Protein AF-A0A7V2HHT4-F1 (afdb_monomer)

Structure (mmCIF, N/CA/C/O backbone):
data_AF-A0A7V2HHT4-F1
#
_entry.id   AF-A0A7V2HHT4-F1
#
loop_
_atom_site.group_PDB
_atom_site.id
_atom_site.type_symbol
_atom_site.label_atom_id
_atom_site.label_alt_id
_atom_site.label_comp_id
_atom_site.label_asym_id
_atom_site.label_entity_id
_atom_site.label_seq_id
_atom_site.pdbx_PDB_ins_code
_atom_site.Cartn_x
_atom_site.Cartn_y
_atom_site.Cartn_z
_atom_site.occupancy
_atom_site.B_iso_or_equiv
_atom_site.auth_seq_id
_atom_site.auth_comp_id
_atom_site.auth_asym_id
_atom_site.auth_atom_id
_atom_site.pdbx_PDB_model_num
ATOM 1 N N . MET A 1 1 ? -5.459 5.837 13.566 1.00 75.06 1 MET A N 1
ATOM 2 C CA . MET A 1 1 ? -4.034 5.867 13.162 1.00 75.06 1 MET A CA 1
ATOM 3 C C . MET A 1 1 ? -3.753 5.001 11.937 1.00 75.06 1 MET A C 1
ATOM 5 O O . MET A 1 1 ? -3.286 5.557 10.956 1.00 75.06 1 MET A O 1
ATOM 9 N N . GLY A 1 2 ? -4.110 3.707 11.918 1.00 79.62 2 GLY A N 1
ATOM 10 C CA . GLY A 1 2 ? -3.862 2.839 10.749 1.00 79.62 2 GLY A CA 1
ATOM 11 C C . GLY A 1 2 ? -4.468 3.346 9.433 1.00 79.62 2 GLY A C 1
ATOM 12 O O . GLY A 1 2 ? -3.773 3.418 8.428 1.00 79.62 2 GLY A O 1
ATOM 13 N N . ALA A 1 3 ? -5.720 3.817 9.455 1.00 86.31 3 ALA A N 1
ATOM 14 C CA . ALA A 1 3 ? -6.363 4.418 8.279 1.00 86.31 3 ALA A CA 1
ATOM 15 C C . ALA A 1 3 ? -5.601 5.642 7.728 1.00 86.31 3 ALA A C 1
ATOM 17 O O . ALA A 1 3 ? -5.448 5.782 6.519 1.00 86.31 3 ALA A O 1
ATOM 18 N N . TRP A 1 4 ? -5.059 6.498 8.602 1.00 89.25 4 TRP A N 1
ATOM 19 C CA . TRP A 1 4 ? -4.248 7.644 8.181 1.00 89.25 4 TRP A CA 1
ATOM 20 C C . TRP A 1 4 ? -2.926 7.215 7.542 1.00 89.25 4 TRP A C 1
ATOM 22 O O . TRP A 1 4 ? -2.555 7.772 6.513 1.00 89.25 4 TRP A O 1
ATOM 32 N N . ALA A 1 5 ? -2.252 6.201 8.095 1.00 87.94 5 ALA A N 1
ATOM 33 C CA . ALA A 1 5 ? -1.030 5.654 7.503 1.00 87.94 5 ALA A CA 1
ATOM 34 C C . ALA A 1 5 ? -1.278 5.128 6.078 1.00 87.94 5 ALA A C 1
ATOM 36 O O . ALA A 1 5 ? -0.490 5.398 5.173 1.00 87.94 5 ALA A O 1
ATOM 37 N N . LEU A 1 6 ? -2.409 4.449 5.863 1.00 89.44 6 LEU A N 1
ATOM 38 C CA . LEU A 1 6 ? -2.821 3.969 4.544 1.00 89.44 6 LEU A CA 1
ATOM 39 C C . LEU A 1 6 ? -3.169 5.103 3.574 1.00 89.44 6 LEU A C 1
ATOM 41 O O . LEU A 1 6 ? -2.775 5.028 2.412 1.00 89.44 6 LEU A O 1
ATOM 45 N N . ILE A 1 7 ? -3.848 6.166 4.032 1.00 91.25 7 ILE A N 1
ATOM 46 C CA . ILE A 1 7 ? -4.094 7.353 3.198 1.00 91.25 7 ILE A CA 1
ATOM 47 C C . ILE A 1 7 ? -2.770 7.969 2.763 1.00 91.25 7 ILE A C 1
ATOM 49 O O . ILE A 1 7 ? -2.556 8.130 1.565 1.00 91.25 7 ILE A O 1
ATOM 53 N N . VAL A 1 8 ? -1.870 8.263 3.705 1.00 89.94 8 VAL A N 1
ATOM 54 C CA . VAL A 1 8 ? -0.565 8.863 3.394 1.00 89.94 8 VAL A CA 1
ATOM 55 C C . VAL A 1 8 ? 0.203 7.981 2.412 1.00 89.94 8 VAL A C 1
ATOM 57 O O . VAL A 1 8 ? 0.686 8.480 1.399 1.00 89.94 8 VAL A O 1
ATOM 60 N N . CYS A 1 9 ? 0.243 6.668 2.652 1.00 89.38 9 CYS A N 1
ATOM 61 C CA . CYS A 1 9 ? 0.861 5.711 1.742 1.00 89.38 9 CYS A CA 1
ATOM 62 C C . CYS A 1 9 ? 0.247 5.789 0.337 1.00 89.38 9 CYS A C 1
ATOM 64 O O . CYS A 1 9 ? 0.977 5.963 -0.634 1.00 89.38 9 CYS A O 1
ATOM 66 N N . SER A 1 10 ? -1.084 5.733 0.226 1.00 90.31 10 SER A N 1
ATOM 67 C CA . SER A 1 10 ? -1.790 5.778 -1.060 1.00 90.31 10 SER A CA 1
ATOM 68 C C . SER A 1 10 ? -1.557 7.087 -1.818 1.00 90.31 10 SER A C 1
ATOM 70 O O . SER A 1 10 ? -1.318 7.054 -3.023 1.00 90.31 10 SER A O 1
ATOM 72 N N . VAL A 1 11 ? -1.548 8.228 -1.121 1.00 91.50 11 VAL A N 1
ATOM 73 C CA . VAL A 1 11 ? -1.309 9.550 -1.712 1.00 91.50 11 VAL A CA 1
ATOM 74 C C . VAL A 1 11 ? 0.124 9.659 -2.214 1.00 91.50 11 VAL A C 1
ATOM 76 O O . VAL A 1 11 ? 0.330 10.051 -3.358 1.00 91.50 11 VAL A O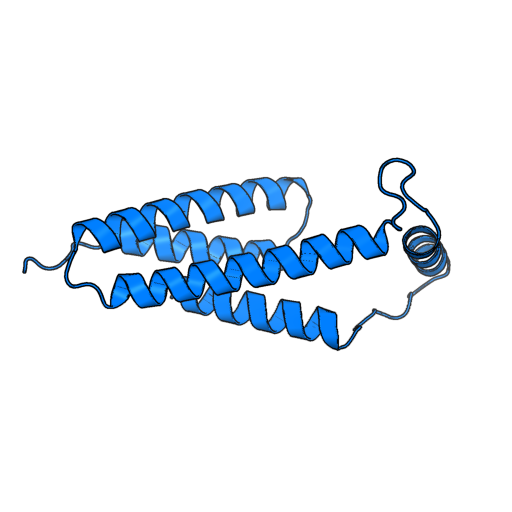 1
ATOM 79 N N . LEU A 1 12 ? 1.113 9.274 -1.402 1.00 89.69 12 LEU A N 1
ATOM 80 C CA . LEU A 1 12 ? 2.520 9.293 -1.812 1.00 89.69 12 LEU A CA 1
ATOM 81 C C . LEU A 1 12 ? 2.773 8.348 -2.990 1.00 89.69 12 LEU A C 1
ATOM 83 O O . LEU A 1 12 ? 3.489 8.704 -3.924 1.00 89.69 12 LEU A O 1
ATOM 87 N N . HIS A 1 13 ? 2.155 7.167 -2.975 1.00 88.56 13 HIS A N 1
ATOM 88 C CA . HIS A 1 13 ? 2.280 6.195 -4.054 1.00 88.56 13 HIS A CA 1
ATOM 89 C C . HIS A 1 13 ? 1.659 6.716 -5.357 1.00 88.56 13 HIS A C 1
ATOM 91 O O . HIS A 1 13 ? 2.287 6.644 -6.410 1.00 88.56 13 HIS A O 1
ATOM 97 N N . MET A 1 14 ? 0.464 7.313 -5.281 1.00 88.69 14 MET A N 1
ATOM 98 C CA . MET A 1 14 ? -0.204 7.929 -6.429 1.00 88.69 14 MET A CA 1
ATOM 99 C C . MET A 1 14 ? 0.577 9.134 -6.962 1.00 88.69 14 MET A C 1
ATOM 101 O O . MET A 1 14 ? 0.744 9.272 -8.170 1.00 88.69 14 MET A O 1
ATOM 105 N N . ALA A 1 15 ? 1.108 9.985 -6.081 1.00 88.31 15 ALA A N 1
ATOM 106 C CA . ALA A 1 15 ? 1.942 11.118 -6.471 1.00 88.31 15 ALA A CA 1
ATOM 107 C C . ALA A 1 15 ? 3.220 10.652 -7.184 1.00 88.31 15 ALA A C 1
ATOM 109 O O . ALA A 1 15 ? 3.572 11.194 -8.232 1.00 88.31 15 ALA A O 1
ATOM 110 N N . GLY A 1 16 ? 3.882 9.610 -6.670 1.00 84.94 16 GLY A N 1
ATOM 111 C CA . GLY A 1 16 ? 5.028 8.981 -7.331 1.00 84.94 16 GLY A CA 1
ATOM 112 C C . GLY A 1 16 ? 4.672 8.415 -8.708 1.00 84.94 16 GLY A C 1
ATOM 113 O O . GLY A 1 16 ? 5.424 8.600 -9.662 1.00 84.94 16 GLY A O 1
ATOM 114 N N . HIS A 1 17 ? 3.494 7.804 -8.834 1.00 85.62 17 HIS A N 1
ATOM 115 C CA . HIS A 1 17 ? 2.994 7.271 -10.098 1.00 85.62 17 HIS A CA 1
ATOM 116 C C . HIS A 1 17 ? 2.718 8.376 -11.134 1.00 85.62 17 HIS A C 1
ATOM 118 O O . HIS A 1 17 ? 3.221 8.312 -12.253 1.00 85.62 17 HIS A O 1
ATOM 124 N N . VAL A 1 18 ? 1.959 9.414 -10.758 1.00 85.31 18 VAL A N 1
ATOM 125 C CA . VAL A 1 18 ? 1.536 10.506 -11.660 1.00 85.31 18 VAL A CA 1
ATOM 126 C C . VAL A 1 18 ? 2.697 11.411 -12.055 1.00 85.31 18 VAL A C 1
ATOM 128 O O . VAL A 1 18 ? 2.790 11.828 -13.206 1.00 85.31 18 VAL A O 1
ATOM 131 N N . SER A 1 19 ? 3.599 11.712 -11.121 1.00 82.88 19 SER A N 1
ATOM 132 C CA . SER A 1 19 ? 4.771 12.550 -11.406 1.00 82.88 19 SER A CA 1
ATOM 133 C C . SER A 1 19 ? 5.751 11.890 -12.375 1.00 82.88 19 SER A C 1
ATOM 135 O O . SER A 1 19 ? 6.623 12.571 -12.912 1.00 82.88 19 SER A O 1
ATOM 137 N N . GLY A 1 20 ? 5.647 10.570 -12.572 1.00 70.31 20 GLY A N 1
ATOM 138 C CA . GLY A 1 20 ? 6.618 9.816 -13.348 1.00 70.31 20 GLY A CA 1
ATOM 139 C C . GLY A 1 20 ? 8.036 10.000 -12.812 1.00 70.31 20 GLY A C 1
ATOM 140 O O . GLY A 1 20 ? 8.972 9.944 -13.608 1.00 70.31 20 GLY A O 1
ATOM 141 N N . LEU A 1 21 ? 8.186 10.258 -11.499 1.00 65.12 21 LEU A N 1
ATOM 142 C CA . LEU A 1 21 ? 9.463 10.442 -10.810 1.00 65.12 21 LEU A CA 1
ATOM 143 C C . LEU A 1 21 ? 10.320 9.191 -11.007 1.00 65.12 21 LEU A C 1
ATOM 145 O O . LEU A 1 21 ? 10.302 8.243 -10.225 1.00 65.12 21 LEU A O 1
ATOM 149 N N . ARG A 1 22 ? 11.073 9.188 -12.100 1.00 68.50 22 ARG A N 1
ATOM 150 C CA . ARG A 1 22 ? 12.115 8.218 -12.381 1.00 68.50 22 ARG A CA 1
ATOM 151 C C . ARG A 1 22 ? 13.399 8.839 -11.878 1.00 68.50 22 ARG A C 1
ATOM 153 O O . ARG A 1 22 ? 13.785 9.918 -12.328 1.00 68.50 22 ARG A O 1
ATOM 160 N N . SER A 1 23 ? 14.071 8.161 -10.957 1.00 70.5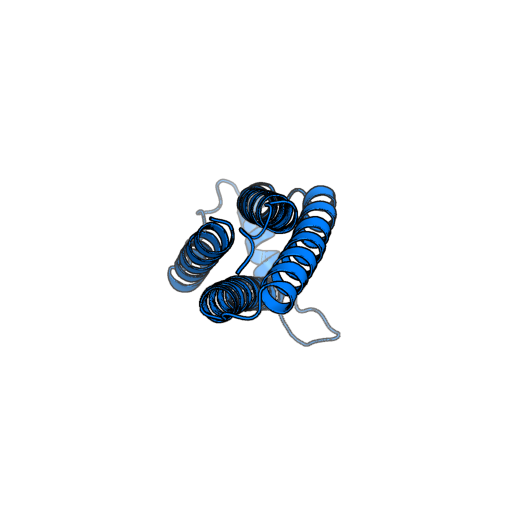0 23 SER A N 1
ATOM 161 C CA . SER A 1 23 ? 15.478 8.454 -10.717 1.00 70.50 23 SER A CA 1
ATOM 162 C C . SER A 1 23 ? 16.202 8.359 -12.056 1.00 70.50 23 SER A C 1
ATOM 164 O O . SER A 1 23 ? 16.067 7.354 -12.755 1.00 70.50 23 SER A O 1
ATOM 166 N N . GLN A 1 24 ? 16.920 9.411 -12.450 1.00 82.56 24 GLN A N 1
ATOM 167 C CA . GLN A 1 24 ? 17.783 9.305 -13.620 1.00 82.56 24 GLN A CA 1
ATOM 168 C C . GLN A 1 24 ? 18.775 8.160 -13.369 1.00 82.56 24 GLN A C 1
ATOM 170 O O . GLN A 1 24 ? 19.298 8.063 -12.253 1.00 82.56 24 GLN A O 1
ATOM 175 N N . PRO A 1 25 ? 18.999 7.268 -14.352 1.00 86.81 25 PRO A N 1
ATOM 176 C CA . PRO A 1 25 ? 19.920 6.159 -14.170 1.00 86.81 25 PRO A CA 1
ATOM 177 C C . PRO A 1 25 ? 21.307 6.711 -13.838 1.00 86.81 25 PRO A C 1
ATOM 179 O O . PRO A 1 25 ? 21.834 7.572 -14.541 1.00 86.81 25 PRO A O 1
ATOM 182 N N . ARG A 1 26 ? 21.887 6.223 -12.745 1.00 91.81 26 ARG A N 1
ATOM 183 C CA . ARG A 1 26 ? 23.162 6.699 -12.192 1.00 91.81 26 ARG A CA 1
ATOM 184 C C . ARG A 1 26 ? 24.366 6.179 -12.972 1.00 91.81 26 ARG A C 1
ATOM 186 O O . ARG A 1 26 ? 25.460 6.718 -12.848 1.00 91.81 26 ARG A O 1
ATOM 193 N N . ASN A 1 27 ? 24.182 5.100 -13.731 1.00 93.88 27 ASN A N 1
ATOM 194 C CA . ASN A 1 27 ? 25.215 4.445 -14.525 1.00 93.88 27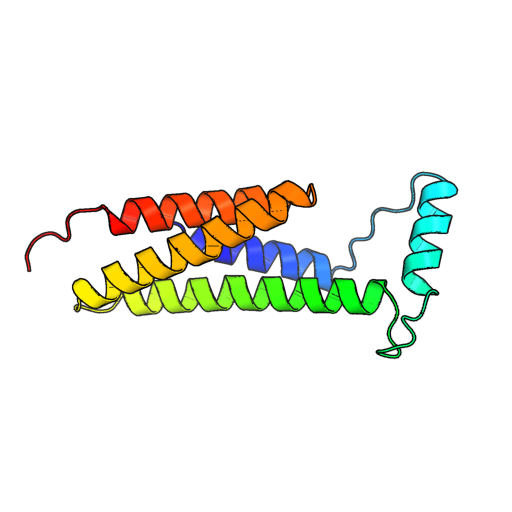 ASN A CA 1
ATOM 195 C C . ASN A 1 27 ? 24.597 3.661 -15.701 1.00 93.88 27 ASN A C 1
ATOM 197 O O . ASN A 1 27 ? 23.376 3.513 -15.809 1.00 93.88 27 ASN A O 1
ATOM 201 N N . GLU A 1 28 ? 25.448 3.140 -16.586 1.00 95.50 28 GLU A N 1
ATOM 202 C CA . GLU A 1 28 ? 25.014 2.382 -17.769 1.00 95.50 28 GLU A CA 1
ATOM 203 C C . GLU A 1 28 ? 24.304 1.065 -17.419 1.00 95.50 28 GLU A C 1
ATOM 205 O O . GLU A 1 28 ? 23.392 0.659 -18.138 1.00 95.50 28 GLU A O 1
ATOM 210 N N . ALA A 1 29 ? 24.641 0.429 -16.293 1.00 94.00 29 ALA A N 1
ATOM 211 C CA . ALA A 1 29 ? 23.944 -0.777 -15.845 1.00 94.00 29 ALA A CA 1
ATOM 212 C C . ALA A 1 29 ? 22.477 -0.479 -15.478 1.00 94.00 29 ALA A C 1
ATOM 214 O O . ALA A 1 29 ? 21.571 -1.181 -15.923 1.00 94.00 29 ALA A O 1
ATOM 215 N N . GLU A 1 30 ? 22.212 0.605 -14.741 1.00 90.50 30 GLU A N 1
ATOM 216 C CA . GLU A 1 30 ? 20.845 1.051 -14.437 1.00 90.50 30 GLU A CA 1
ATOM 217 C C . GLU A 1 30 ? 20.081 1.461 -15.696 1.00 90.50 30 GLU A C 1
ATOM 219 O O . GLU A 1 30 ? 18.892 1.173 -15.826 1.00 90.50 30 GLU A O 1
ATOM 224 N N . LYS A 1 31 ? 20.759 2.088 -16.659 1.00 92.81 31 LYS A N 1
ATOM 225 C CA . LYS A 1 31 ? 20.158 2.453 -17.945 1.00 92.81 31 LYS A CA 1
ATOM 226 C C . LYS A 1 31 ? 19.747 1.219 -18.750 1.00 9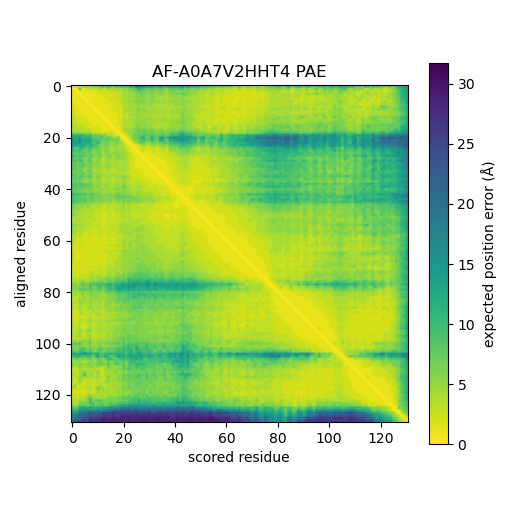2.81 31 LYS A C 1
ATOM 228 O O . LYS A 1 31 ? 18.651 1.198 -19.309 1.00 92.81 31 LYS A O 1
ATOM 233 N N . GLN A 1 32 ? 20.588 0.183 -18.781 1.00 93.31 32 GLN A N 1
ATOM 234 C CA . GLN A 1 32 ? 20.254 -1.101 -19.401 1.00 93.31 32 GLN A CA 1
ATOM 235 C C . GLN A 1 32 ? 19.088 -1.788 -18.686 1.00 93.31 32 GLN A C 1
ATOM 237 O O . GLN A 1 32 ? 18.174 -2.267 -19.354 1.00 93.31 32 GLN A O 1
ATOM 242 N N . LEU A 1 33 ? 19.069 -1.767 -17.350 1.00 90.00 33 LEU A N 1
ATOM 243 C CA . LEU A 1 33 ? 17.954 -2.288 -16.558 1.00 90.00 33 LEU A CA 1
ATOM 244 C C . LEU A 1 33 ? 16.647 -1.541 -16.857 1.00 90.00 33 LEU A C 1
ATOM 246 O O . LEU A 1 33 ? 15.597 -2.146 -17.032 1.00 90.00 33 LEU A O 1
ATOM 250 N N . TYR A 1 34 ? 16.680 -0.213 -16.945 1.00 90.56 34 TYR A N 1
ATOM 251 C CA . TYR A 1 34 ? 15.476 0.565 -17.235 1.00 90.56 34 TYR A CA 1
ATOM 252 C C . TYR A 1 34 ? 14.959 0.275 -18.634 1.00 90.56 34 TYR A C 1
ATOM 254 O O . TYR A 1 34 ? 13.753 0.126 -18.816 1.00 90.56 34 TYR A O 1
ATOM 262 N N . ARG A 1 35 ? 15.876 0.140 -19.596 1.00 92.88 35 ARG A N 1
ATOM 263 C CA . ARG A 1 35 ? 15.539 -0.250 -20.958 1.00 92.88 35 ARG A CA 1
ATOM 264 C C . ARG A 1 35 ? 14.902 -1.633 -20.994 1.00 92.88 35 ARG A C 1
ATOM 266 O O . ARG A 1 35 ? 13.872 -1.775 -21.635 1.00 92.88 35 ARG A O 1
ATOM 273 N N . SER A 1 36 ? 15.453 -2.622 -20.288 1.00 92.50 36 SER A N 1
ATOM 274 C CA . SER A 1 36 ? 14.877 -3.970 -20.277 1.00 92.50 36 SER A CA 1
ATOM 275 C C . SER A 1 36 ? 13.469 -3.987 -19.679 1.00 92.50 36 SER A C 1
ATOM 277 O O . SER A 1 36 ? 12.599 -4.653 -20.231 1.00 92.50 36 SER A O 1
ATOM 279 N N . LEU A 1 37 ? 13.201 -3.191 -18.637 1.00 91.75 37 LEU A N 1
ATOM 280 C CA . LEU A 1 37 ? 11.850 -3.028 -18.082 1.00 91.75 37 LEU A CA 1
ATOM 281 C C . LEU A 1 37 ? 10.857 -2.407 -19.079 1.00 91.75 37 LEU A C 1
ATOM 283 O O . LEU A 1 37 ? 9.673 -2.739 -19.031 1.00 91.75 37 LEU A O 1
ATOM 287 N N . ASP A 1 38 ? 11.329 -1.504 -19.942 1.00 91.44 38 ASP A N 1
ATOM 288 C CA . ASP A 1 38 ? 10.523 -0.822 -20.962 1.00 91.44 38 ASP A CA 1
ATOM 289 C C . ASP A 1 38 ? 10.319 -1.653 -22.237 1.00 91.44 38 ASP A C 1
ATOM 291 O O . ASP A 1 38 ? 9.331 -1.456 -22.936 1.00 91.44 38 ASP A O 1
ATOM 295 N N . THR A 1 39 ? 11.250 -2.549 -22.578 1.00 94.00 39 THR A N 1
ATOM 296 C CA . THR A 1 39 ? 11.236 -3.249 -23.875 1.00 94.00 39 THR A CA 1
ATOM 297 C C . THR A 1 39 ? 10.898 -4.729 -23.783 1.00 94.00 39 THR A C 1
ATOM 299 O O . THR A 1 39 ? 10.471 -5.308 -24.778 1.00 94.00 39 THR A O 1
ATOM 302 N N . TYR A 1 40 ? 11.111 -5.372 -22.634 1.00 93.31 40 TYR A N 1
ATOM 303 C CA . TYR A 1 40 ? 10.763 -6.780 -22.469 1.00 93.31 40 TYR A CA 1
ATOM 304 C C . TYR A 1 40 ? 9.250 -6.928 -22.307 1.00 93.31 40 TYR A C 1
ATOM 306 O O . TYR A 1 40 ? 8.689 -6.505 -21.295 1.00 93.31 40 TYR A O 1
ATOM 314 N N . VAL A 1 41 ? 8.605 -7.530 -23.306 1.00 94.25 41 VAL A N 1
ATOM 315 C CA . VAL A 1 41 ? 7.176 -7.857 -23.299 1.00 94.25 41 VAL A CA 1
ATOM 316 C C . VAL A 1 41 ? 6.998 -9.272 -22.761 1.00 94.25 41 VAL A C 1
ATOM 318 O O . VAL A 1 41 ? 7.586 -10.213 -23.286 1.00 94.25 41 VAL A O 1
ATOM 321 N N . ILE A 1 42 ? 6.169 -9.413 -21.730 1.00 91.88 42 ILE A N 1
ATOM 322 C CA . ILE A 1 42 ? 5.804 -10.699 -21.138 1.00 91.88 42 ILE A CA 1
ATOM 323 C C . ILE A 1 42 ? 4.838 -11.408 -22.104 1.00 91.88 42 ILE A C 1
ATOM 325 O O . ILE A 1 42 ? 3.729 -10.894 -22.313 1.00 91.88 42 ILE A O 1
ATOM 329 N N . PRO A 1 43 ? 5.233 -12.542 -22.717 1.00 94.12 43 PRO A N 1
ATOM 330 C CA . PRO A 1 43 ? 4.481 -13.163 -23.810 1.00 94.12 43 PRO A CA 1
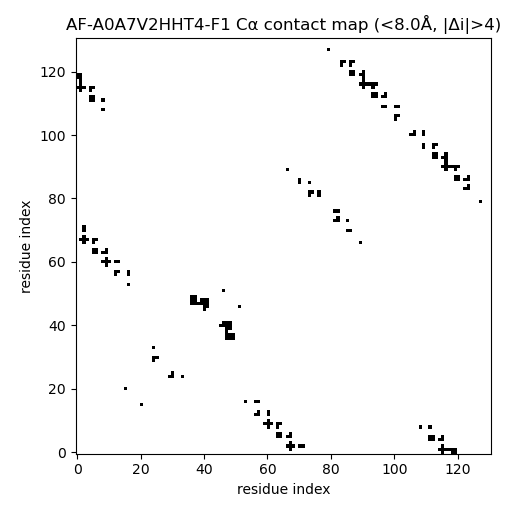ATOM 331 C C . PRO A 1 43 ? 3.032 -13.512 -23.460 1.00 94.12 43 PRO A C 1
ATOM 333 O O . PRO A 1 43 ? 2.143 -13.364 -24.292 1.00 94.12 43 PRO A O 1
ATOM 336 N N . GLU A 1 44 ? 2.781 -13.930 -22.222 1.00 95.50 44 GLU A N 1
ATOM 337 C CA . GLU A 1 44 ? 1.485 -14.431 -21.759 1.00 95.50 44 GLU A CA 1
ATOM 338 C C . GLU A 1 44 ? 0.415 -13.337 -21.665 1.00 95.50 44 GLU A C 1
ATOM 340 O O . GLU A 1 44 ? -0.777 -13.624 -21.743 1.00 95.50 44 GLU A O 1
ATOM 345 N N . ILE A 1 45 ? 0.830 -12.082 -21.478 1.00 92.75 45 IL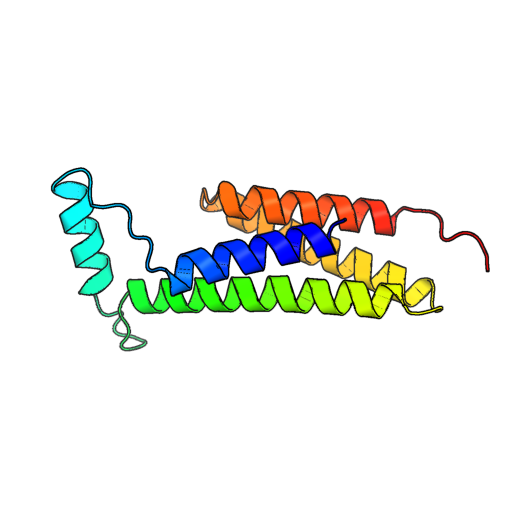E A N 1
ATOM 346 C CA . ILE A 1 45 ? -0.075 -10.953 -21.210 1.00 92.75 45 ILE A CA 1
ATOM 347 C C . ILE A 1 45 ? 0.099 -9.789 -22.193 1.00 92.75 45 ILE A C 1
ATOM 349 O O . ILE A 1 45 ? -0.669 -8.830 -22.138 1.00 92.75 45 ILE A O 1
ATOM 353 N N . GLY A 1 46 ? 1.106 -9.840 -23.073 1.00 94.75 46 GLY A N 1
ATOM 354 C CA . GLY A 1 46 ? 1.357 -8.814 -24.090 1.00 94.75 46 GLY A CA 1
ATOM 355 C C . GLY A 1 46 ? 1.693 -7.432 -23.519 1.00 94.75 46 GLY A C 1
ATOM 356 O O . GLY A 1 46 ? 1.440 -6.420 -24.169 1.00 94.75 46 GLY A O 1
ATOM 357 N N . ARG A 1 47 ? 2.228 -7.374 -22.294 1.00 92.62 47 ARG A N 1
ATOM 358 C CA . ARG A 1 47 ? 2.586 -6.137 -21.585 1.00 92.62 47 ARG A CA 1
ATOM 359 C C . ARG A 1 47 ? 4.047 -6.148 -21.185 1.00 92.62 47 ARG A C 1
ATOM 361 O O . ARG A 1 47 ? 4.615 -7.199 -20.898 1.00 92.62 47 ARG A O 1
ATOM 368 N N . THR A 1 48 ? 4.646 -4.970 -21.141 1.00 93.69 48 THR A N 1
ATOM 369 C CA . THR A 1 48 ? 6.009 -4.790 -20.647 1.00 93.69 48 THR A CA 1
ATOM 370 C C . THR A 1 48 ? 6.079 -5.012 -19.140 1.00 93.69 48 THR A C 1
ATOM 372 O O . THR A 1 48 ? 5.107 -4.771 -18.416 1.00 93.69 48 THR A O 1
ATOM 375 N N . THR A 1 49 ? 7.246 -5.414 -18.634 1.00 89.75 49 THR A N 1
ATOM 376 C CA . THR A 1 49 ? 7.463 -5.537 -17.182 1.00 89.75 49 THR A CA 1
ATOM 377 C C . THR A 1 49 ? 7.121 -4.235 -16.457 1.00 89.75 49 THR A C 1
ATOM 379 O O . THR A 1 49 ? 6.500 -4.261 -15.393 1.00 89.75 49 THR A O 1
ATOM 382 N N . ARG A 1 50 ? 7.450 -3.076 -17.044 1.00 89.75 50 ARG A N 1
ATOM 383 C CA . ARG A 1 50 ? 7.093 -1.776 -16.467 1.00 89.75 50 ARG A CA 1
ATOM 384 C C . ARG A 1 50 ? 5.588 -1.547 -16.394 1.00 89.75 50 ARG A C 1
ATOM 386 O O . ARG A 1 50 ? 5.114 -1.072 -15.365 1.00 89.75 50 ARG A O 1
ATOM 393 N N . GLU A 1 51 ? 4.836 -1.855 -17.446 1.00 88.75 51 GLU A N 1
ATOM 394 C CA . GLU A 1 51 ? 3.375 -1.712 -17.421 1.00 88.75 51 GLU A CA 1
ATOM 395 C C . GLU A 1 51 ? 2.747 -2.574 -16.321 1.00 88.75 51 GLU A C 1
ATOM 397 O O . GLU A 1 51 ? 1.873 -2.099 -15.596 1.00 88.75 51 GLU A O 1
ATOM 402 N N . VAL A 1 52 ? 3.237 -3.802 -16.137 1.00 87.25 52 VAL A N 1
ATOM 403 C CA . VAL A 1 52 ? 2.775 -4.691 -15.060 1.00 87.25 52 VAL A CA 1
ATOM 404 C C . VAL A 1 52 ? 3.088 -4.109 -13.687 1.00 87.25 52 VAL A C 1
ATOM 406 O O . VAL A 1 52 ? 2.204 -4.036 -12.833 1.00 87.25 52 VAL A O 1
ATOM 409 N N . MET A 1 53 ? 4.322 -3.647 -13.473 1.00 86.94 53 MET A N 1
ATOM 410 C CA . MET A 1 53 ? 4.723 -3.027 -12.207 1.00 86.94 53 MET A CA 1
ATOM 411 C C . MET A 1 53 ? 3.904 -1.768 -11.903 1.00 86.94 53 MET A C 1
ATOM 413 O O . MET A 1 53 ? 3.485 -1.567 -10.764 1.00 86.94 53 MET A O 1
ATOM 417 N N . ASN A 1 54 ? 3.622 -0.951 -12.918 1.00 87.06 54 ASN A N 1
ATOM 418 C CA . ASN A 1 54 ? 2.771 0.229 -12.799 1.00 87.06 54 ASN A CA 1
ATOM 419 C C . ASN A 1 54 ? 1.327 -0.143 -12.435 1.00 87.06 54 ASN A C 1
ATOM 421 O O . ASN A 1 54 ? 0.736 0.491 -11.562 1.00 87.06 54 ASN A O 1
ATOM 425 N N . GLY A 1 55 ? 0.765 -1.183 -13.059 1.00 85.56 55 GLY A N 1
ATOM 426 C CA . GLY A 1 55 ? -0.570 -1.687 -12.732 1.00 85.56 55 GLY A CA 1
ATOM 427 C C . GLY A 1 55 ? -0.658 -2.229 -11.303 1.00 85.56 55 GLY A C 1
ATOM 428 O O . GLY A 1 55 ? -1.601 -1.913 -10.573 1.00 85.56 55 GLY A O 1
ATOM 429 N N . PHE A 1 56 ? 0.355 -2.981 -10.868 1.00 85.00 56 PHE A N 1
ATOM 430 C CA . PHE A 1 56 ? 0.457 -3.469 -9.492 1.00 85.00 56 PHE A CA 1
ATOM 431 C C . PHE A 1 56 ? 0.560 -2.313 -8.488 1.00 85.00 56 PHE A C 1
ATOM 433 O O . PHE A 1 56 ? -0.172 -2.281 -7.502 1.00 85.00 56 PHE A O 1
ATOM 440 N N . SER A 1 57 ? 1.409 -1.326 -8.782 1.00 86.12 57 SER A N 1
ATOM 441 C CA . SER A 1 57 ? 1.571 -0.092 -8.007 1.00 86.12 57 SER A CA 1
ATOM 442 C C . SER A 1 57 ? 0.244 0.665 -7.840 1.00 86.12 57 SER A C 1
ATOM 444 O O . SER A 1 57 ? -0.144 1.025 -6.726 1.00 86.12 57 SER A O 1
ATOM 446 N N . LEU A 1 58 ? -0.515 0.845 -8.922 1.00 86.56 58 LEU A N 1
ATOM 447 C CA . LEU A 1 58 ? -1.807 1.527 -8.864 1.00 86.56 58 LEU A CA 1
ATOM 448 C C . LEU A 1 58 ? -2.843 0.727 -8.062 1.00 86.56 58 LEU A C 1
ATOM 450 O O . LEU A 1 58 ? -3.547 1.285 -7.219 1.00 86.56 58 LEU A O 1
ATOM 454 N N . THR A 1 59 ? -2.895 -0.589 -8.278 1.00 86.38 59 THR A N 1
ATOM 455 C CA . THR A 1 59 ? -3.781 -1.500 -7.537 1.00 86.38 59 THR A CA 1
ATOM 456 C C . THR A 1 59 ? -3.488 -1.448 -6.041 1.00 86.38 59 THR A C 1
ATOM 458 O O . THR A 1 59 ? -4.409 -1.362 -5.230 1.00 86.38 59 THR A O 1
ATOM 461 N N . PHE A 1 60 ? -2.209 -1.421 -5.668 1.00 86.94 60 PHE A N 1
ATOM 462 C CA . PHE A 1 60 ? -1.774 -1.258 -4.287 1.00 86.94 60 PHE A CA 1
ATOM 463 C C . PHE A 1 60 ? -2.276 0.059 -3.675 1.00 86.94 60 PHE A C 1
ATOM 465 O O . PHE A 1 60 ? -2.834 0.056 -2.577 1.00 86.94 60 PHE A O 1
ATOM 472 N N . ALA A 1 61 ? -2.138 1.182 -4.387 1.00 89.00 61 ALA A N 1
ATOM 473 C CA . ALA A 1 61 ? -2.621 2.476 -3.906 1.00 89.00 61 ALA A CA 1
ATOM 474 C C . ALA A 1 61 ? -4.147 2.488 -3.704 1.00 89.00 61 ALA A C 1
ATOM 476 O O . ALA A 1 61 ? -4.628 2.966 -2.672 1.00 89.00 61 ALA A O 1
ATOM 477 N N . VAL A 1 62 ? -4.901 1.922 -4.654 1.00 88.00 62 VAL A N 1
ATOM 478 C CA . VAL A 1 62 ? -6.364 1.785 -4.564 1.00 88.00 62 VAL A CA 1
ATOM 479 C C . VAL A 1 62 ? -6.758 0.907 -3.381 1.00 88.00 62 VAL A C 1
ATOM 481 O O . VAL A 1 62 ? -7.643 1.286 -2.617 1.00 88.00 62 VAL A O 1
ATOM 484 N N . PHE A 1 63 ? -6.078 -0.222 -3.183 1.00 88.50 63 PHE A N 1
ATOM 485 C CA . PHE A 1 63 ? -6.332 -1.123 -2.063 1.00 88.50 63 PHE A CA 1
ATOM 486 C C . PHE A 1 63 ? -6.111 -0.431 -0.7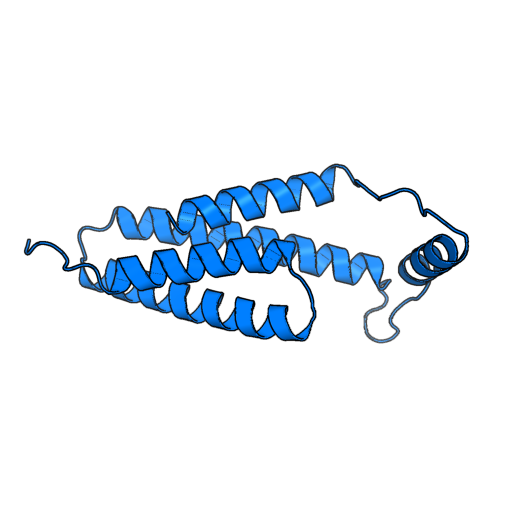13 1.00 88.50 63 PHE A C 1
ATOM 488 O O . PHE A 1 63 ? -7.008 -0.423 0.130 1.00 88.50 63 PHE A O 1
ATOM 495 N N . CYS A 1 64 ? -4.964 0.232 -0.532 1.00 90.12 64 CYS A N 1
ATOM 496 C CA . CYS A 1 64 ? -4.662 0.992 0.681 1.00 90.12 64 CYS A CA 1
ATOM 497 C C . CYS A 1 64 ? -5.707 2.084 0.949 1.00 90.12 64 CYS A C 1
ATOM 499 O O . CYS A 1 64 ? -6.213 2.193 2.068 1.00 90.12 64 CYS A O 1
ATOM 501 N N . SER A 1 65 ? -6.070 2.863 -0.074 1.00 91.56 65 SER A N 1
ATOM 502 C CA . SER A 1 65 ? -7.076 3.923 0.051 1.00 91.56 65 SER A CA 1
ATOM 503 C C . SER A 1 65 ? -8.459 3.358 0.393 1.00 91.56 65 SER A C 1
ATOM 505 O O . SER A 1 65 ? -9.100 3.814 1.339 1.00 91.56 65 SER A O 1
ATOM 507 N N . GLY A 1 66 ? -8.896 2.307 -0.306 1.00 89.31 66 GLY A N 1
ATOM 508 C CA . GLY A 1 66 ? -10.171 1.635 -0.058 1.00 89.31 66 GLY A CA 1
ATOM 509 C C . GLY A 1 66 ? -10.269 1.076 1.361 1.00 89.31 66 GLY A C 1
ATOM 510 O O . GLY A 1 66 ? -11.246 1.337 2.061 1.00 89.31 66 GLY A O 1
ATOM 511 N N . SER A 1 67 ? -9.230 0.387 1.841 1.00 91.44 67 SER A N 1
ATOM 512 C CA . SER A 1 67 ? -9.168 -0.096 3.225 1.00 91.44 67 SER A CA 1
ATOM 513 C C . SER A 1 67 ? -9.204 1.039 4.251 1.00 91.44 67 SER A C 1
ATOM 515 O O . SER A 1 67 ? -9.845 0.896 5.294 1.00 91.44 67 SER A O 1
ATOM 517 N N . ALA A 1 68 ? -8.559 2.175 3.970 1.00 91.31 68 ALA A N 1
ATOM 518 C CA . ALA A 1 68 ? -8.617 3.344 4.842 1.00 91.31 68 ALA A CA 1
ATOM 519 C C . ALA A 1 68 ? -10.036 3.922 4.933 1.00 91.31 68 ALA A C 1
ATOM 521 O O . ALA A 1 68 ? -10.522 4.184 6.034 1.00 91.31 68 ALA A O 1
ATOM 522 N N . TRP A 1 69 ? -10.720 4.073 3.796 1.00 89.81 69 TRP A N 1
ATOM 523 C CA . TRP A 1 69 ? -12.105 4.542 3.749 1.00 89.81 69 TRP A CA 1
ATOM 524 C C . TRP A 1 69 ? -13.056 3.597 4.476 1.00 89.81 69 TRP A C 1
ATOM 526 O O . TRP A 1 69 ? -13.858 4.052 5.290 1.00 89.81 69 TRP A O 1
ATOM 536 N N . LEU A 1 70 ? -12.921 2.287 4.263 1.00 88.81 70 LEU A N 1
ATOM 537 C CA . LEU A 1 70 ? -13.697 1.286 4.993 1.00 88.81 70 LEU A CA 1
ATOM 538 C C . LEU A 1 70 ? -13.449 1.367 6.503 1.00 88.81 70 LEU A C 1
ATOM 540 O O . LEU A 1 70 ? -14.400 1.296 7.277 1.00 88.81 70 LEU A O 1
ATOM 544 N N . ALA A 1 71 ? -12.205 1.588 6.936 1.00 88.81 71 ALA A N 1
ATOM 545 C CA . ALA A 1 71 ? -11.891 1.786 8.347 1.00 88.81 71 ALA A CA 1
ATOM 546 C C . ALA A 1 71 ? -12.537 3.061 8.923 1.00 88.81 71 ALA A C 1
ATOM 548 O O . ALA A 1 71 ? -13.031 3.030 10.050 1.00 88.81 71 ALA A O 1
ATOM 549 N N . PHE A 1 72 ? -12.580 4.165 8.168 1.00 89.31 72 PHE A N 1
ATOM 550 C CA . PHE A 1 72 ? -13.277 5.386 8.593 1.00 89.31 72 PHE A CA 1
ATOM 551 C C . PHE A 1 72 ? -14.790 5.202 8.676 1.00 89.31 72 PHE A C 1
ATOM 553 O O . PHE A 1 72 ? -15.408 5.690 9.620 1.00 89.31 72 PHE A O 1
ATOM 560 N N . LEU A 1 73 ? -15.387 4.502 7.710 1.00 86.81 73 LEU A N 1
ATOM 561 C CA . LEU A 1 73 ? -16.815 4.195 7.724 1.00 86.81 73 LEU A CA 1
ATOM 562 C C . LEU A 1 73 ? -17.166 3.273 8.893 1.00 86.81 73 LEU A C 1
ATOM 564 O O . LEU A 1 73 ? -18.104 3.564 9.631 1.00 86.81 73 LEU A O 1
ATOM 568 N N . ALA A 1 74 ? -16.372 2.224 9.122 1.00 86.88 74 ALA A N 1
ATOM 569 C CA . ALA A 1 74 ? -16.542 1.338 10.267 1.00 86.88 74 ALA A CA 1
ATOM 570 C C . ALA A 1 74 ? -16.439 2.112 11.588 1.00 86.88 74 ALA A C 1
ATOM 572 O O . ALA A 1 74 ? -17.281 1.933 12.456 1.00 86.88 74 ALA A O 1
ATOM 573 N N . ALA A 1 75 ? -15.484 3.038 11.721 1.00 85.81 75 ALA A N 1
ATOM 574 C CA . ALA A 1 75 ? -15.324 3.853 12.928 1.00 85.81 75 ALA A CA 1
ATOM 575 C C . ALA A 1 75 ? -16.519 4.780 13.235 1.00 85.81 75 ALA A C 1
ATOM 577 O O . ALA A 1 75 ? -16.615 5.282 14.352 1.00 85.81 75 ALA A O 1
ATOM 578 N N . ARG A 1 76 ? -17.418 5.021 12.271 1.00 86.81 76 ARG A N 1
ATOM 579 C CA . ARG A 1 76 ? -18.675 5.762 12.482 1.00 86.81 76 ARG A CA 1
ATOM 580 C C . ARG A 1 76 ? -19.835 4.868 12.920 1.00 86.81 76 ARG A C 1
ATOM 582 O O . ARG A 1 76 ? -20.890 5.388 13.267 1.00 86.81 76 ARG A O 1
ATOM 589 N N . SER A 1 77 ? -19.663 3.549 12.876 1.00 85.50 77 SER A N 1
ATOM 590 C CA . SER A 1 77 ? -20.669 2.606 13.348 1.00 85.50 77 SER A CA 1
ATOM 591 C C . SER A 1 77 ? -20.751 2.623 14.874 1.00 85.50 77 SER A C 1
ATOM 593 O O . SER A 1 77 ? -19.727 2.656 15.556 1.00 85.50 77 SER A O 1
ATOM 595 N N . SER A 1 78 ? -21.967 2.538 15.410 1.00 83.44 78 SER A N 1
ATOM 596 C CA . SER A 1 78 ? -22.207 2.253 16.829 1.00 83.44 78 SER A CA 1
ATOM 597 C C . SER A 1 78 ? -22.071 0.760 17.167 1.00 83.44 78 SER A C 1
ATOM 599 O O . SER A 1 78 ? -22.029 0.396 18.341 1.00 83.44 78 SER A O 1
ATOM 601 N N . ASP A 1 79 ? -21.969 -0.115 16.159 1.00 87.19 79 ASP A N 1
ATOM 602 C CA . ASP A 1 79 ? -21.776 -1.558 16.329 1.00 87.19 79 ASP A CA 1
ATOM 603 C C . ASP A 1 79 ? -20.312 -1.875 16.687 1.00 87.19 79 ASP A C 1
ATOM 605 O O . ASP A 1 79 ? -19.446 -2.050 15.824 1.00 87.19 79 ASP A O 1
ATOM 609 N N . GLY A 1 80 ? -20.031 -1.944 17.990 1.00 85.12 80 GLY A N 1
ATOM 610 C CA . GLY A 1 80 ? -18.713 -2.292 18.528 1.00 85.12 80 GLY A CA 1
ATOM 611 C C . GLY A 1 80 ? -18.137 -3.614 17.987 1.00 85.12 80 GLY A C 1
ATOM 612 O O . GLY A 1 80 ? -16.973 -3.631 17.565 1.00 85.12 80 GLY A O 1
ATOM 613 N N . PRO A 1 81 ? -18.903 -4.725 17.962 1.00 88.19 81 PRO A N 1
ATOM 614 C CA . PRO A 1 81 ? -18.486 -5.968 17.312 1.00 88.19 81 PRO A CA 1
ATOM 615 C C . PRO A 1 81 ? -18.039 -5.803 15.853 1.00 88.19 81 PRO A C 1
ATOM 617 O O . PRO A 1 81 ? -16.983 -6.334 15.489 1.00 88.19 81 PRO A O 1
ATOM 620 N N . LEU A 1 82 ? -18.781 -5.049 15.035 1.00 87.00 82 LEU A N 1
ATOM 621 C CA . LEU A 1 82 ? -18.418 -4.776 13.640 1.00 87.00 82 LEU A CA 1
ATOM 622 C C . LEU A 1 82 ? -17.064 -4.062 13.544 1.00 87.00 82 LEU A C 1
ATOM 624 O O . LEU A 1 82 ? -16.186 -4.512 12.804 1.00 87.00 82 LEU A O 1
ATOM 628 N N . VAL A 1 83 ? -16.857 -2.995 14.325 1.00 87.44 83 VAL A N 1
ATOM 629 C CA . VAL A 1 83 ? -15.587 -2.242 14.336 1.00 87.44 83 VAL A CA 1
ATOM 630 C C . VAL A 1 83 ? -14.417 -3.138 14.742 1.00 87.44 83 VAL A C 1
ATOM 632 O O . VAL A 1 83 ? -13.344 -3.104 14.128 1.00 87.44 83 VAL A O 1
ATOM 635 N N . ARG A 1 84 ? -14.614 -3.996 15.746 1.00 85.50 84 ARG A N 1
ATOM 636 C CA . ARG A 1 84 ? -13.569 -4.913 16.213 1.00 85.50 84 ARG A CA 1
ATOM 637 C C . ARG A 1 84 ? -13.227 -5.972 15.166 1.00 85.50 84 ARG A C 1
ATOM 639 O O . ARG A 1 84 ? -12.054 -6.253 14.940 1.00 85.50 84 ARG A O 1
ATOM 646 N N . ASN A 1 85 ? -14.223 -6.552 14.504 1.00 88.38 85 ASN A N 1
ATOM 647 C CA . ASN A 1 85 ? -13.980 -7.546 13.460 1.00 88.38 85 ASN A CA 1
ATOM 648 C C . ASN A 1 85 ? -13.314 -6.919 12.227 1.00 88.38 85 ASN A C 1
ATOM 650 O O . ASN A 1 85 ? -12.371 -7.499 11.690 1.00 88.38 85 ASN A O 1
ATOM 654 N N . ALA A 1 86 ? -13.725 -5.710 11.838 1.00 89.00 86 ALA A N 1
ATOM 655 C CA . ALA A 1 86 ? -13.098 -4.964 10.750 1.00 89.00 86 ALA A CA 1
ATOM 656 C C . ALA A 1 86 ? -11.624 -4.647 11.049 1.00 89.00 86 ALA A C 1
ATOM 658 O O . ALA A 1 86 ? -10.752 -4.907 10.222 1.00 89.00 86 ALA A O 1
ATOM 659 N N . THR A 1 87 ? -11.314 -4.150 12.250 1.00 87.94 87 THR A N 1
ATOM 660 C CA . THR A 1 87 ? -9.925 -3.860 12.647 1.00 87.94 87 THR A CA 1
ATOM 661 C C . THR A 1 87 ? -9.062 -5.123 12.716 1.00 87.94 87 THR A C 1
ATOM 663 O O . THR A 1 87 ? -7.924 -5.089 12.256 1.00 87.94 87 THR A O 1
ATOM 666 N N . ARG A 1 88 ? -9.596 -6.263 13.180 1.00 90.12 88 ARG A N 1
ATOM 667 C CA . ARG A 1 88 ? -8.895 -7.563 13.116 1.00 90.12 88 ARG A CA 1
ATOM 668 C C . ARG A 1 88 ? -8.602 -7.996 11.686 1.00 90.12 88 ARG A C 1
ATOM 670 O O . ARG A 1 88 ? -7.470 -8.367 11.392 1.00 90.12 88 ARG A O 1
ATOM 677 N N . ALA A 1 89 ? -9.599 -7.934 10.805 1.00 90.81 89 ALA A N 1
ATOM 678 C CA . ALA A 1 89 ? -9.429 -8.306 9.405 1.00 90.81 89 ALA A CA 1
ATOM 679 C C . ALA A 1 89 ? -8.339 -7.455 8.739 1.00 90.81 89 ALA A C 1
ATOM 681 O O . ALA A 1 89 ? -7.429 -7.998 8.117 1.00 90.81 89 ALA A O 1
ATOM 682 N N . LEU A 1 90 ? -8.368 -6.134 8.947 1.00 91.25 90 LEU A N 1
ATOM 683 C CA . LEU A 1 90 ? -7.347 -5.227 8.423 1.00 91.25 90 LEU A CA 1
ATOM 684 C C . LEU A 1 90 ? -5.961 -5.509 9.021 1.00 91.25 90 LEU A C 1
ATOM 686 O O . LEU A 1 90 ? -4.977 -5.505 8.285 1.00 91.25 90 LEU A O 1
ATOM 690 N N . ALA A 1 91 ? -5.866 -5.811 10.319 1.00 90.38 91 ALA A N 1
ATOM 691 C CA . ALA A 1 91 ? -4.599 -6.187 10.947 1.00 90.38 91 ALA A CA 1
ATOM 692 C C . ALA A 1 91 ? -3.994 -7.453 10.316 1.00 90.38 91 ALA A C 1
ATOM 694 O O . ALA A 1 91 ? -2.803 -7.470 10.014 1.00 90.38 91 ALA A O 1
ATOM 695 N N . VAL A 1 92 ? -4.809 -8.485 10.067 1.00 92.62 92 VAL A N 1
ATOM 696 C CA . VAL A 1 92 ? -4.368 -9.737 9.427 1.00 92.62 92 VAL A CA 1
ATOM 697 C C . VAL A 1 92 ? -3.939 -9.497 7.982 1.00 92.62 92 VAL A C 1
ATOM 699 O O . VAL A 1 92 ? -2.856 -9.921 7.590 1.00 92.62 92 VAL A O 1
ATOM 702 N N . ILE A 1 93 ? -4.757 -8.786 7.204 1.00 92.06 93 ILE A N 1
ATOM 703 C CA . ILE A 1 93 ? -4.482 -8.466 5.798 1.00 92.06 93 ILE A CA 1
ATOM 704 C C . ILE A 1 93 ? -3.154 -7.717 5.665 1.00 92.06 93 ILE A C 1
ATOM 706 O O . ILE A 1 93 ? -2.280 -8.127 4.900 1.00 92.06 93 ILE A O 1
ATOM 710 N N . PHE A 1 94 ? -2.977 -6.634 6.424 1.00 90.88 94 PHE A N 1
ATOM 711 C CA . PHE A 1 94 ? -1.761 -5.832 6.328 1.00 90.88 94 PHE A CA 1
ATOM 712 C C . PHE A 1 94 ? -0.558 -6.515 6.974 1.00 90.88 94 PHE A C 1
ATOM 714 O O . PHE A 1 94 ? 0.547 -6.382 6.459 1.00 90.88 94 PHE A O 1
ATOM 721 N N . GLY A 1 95 ? -0.755 -7.314 8.025 1.00 89.56 95 GLY A N 1
ATOM 722 C CA . GLY A 1 95 ? 0.292 -8.173 8.577 1.00 89.56 95 GLY A CA 1
ATOM 723 C C . GLY A 1 95 ? 0.811 -9.185 7.549 1.00 89.56 95 GLY A C 1
ATOM 724 O O . GLY A 1 95 ? 2.020 -9.308 7.366 1.00 89.56 95 GLY A O 1
ATOM 725 N N . ALA A 1 96 ? -0.085 -9.846 6.811 1.00 90.25 96 ALA A N 1
ATOM 726 C CA . ALA A 1 96 ? 0.291 -10.752 5.728 1.00 90.25 96 ALA A CA 1
ATOM 727 C C . ALA A 1 96 ? 1.019 -10.015 4.592 1.00 90.25 96 ALA A C 1
ATOM 729 O O . ALA A 1 96 ? 2.052 -10.485 4.115 1.00 90.25 96 ALA A O 1
ATOM 730 N N . ALA A 1 97 ? 0.535 -8.830 4.203 1.00 87.69 97 ALA A N 1
ATOM 731 C CA . ALA A 1 97 ? 1.183 -8.008 3.183 1.00 87.69 97 ALA A CA 1
ATOM 732 C C . ALA A 1 97 ? 2.612 -7.592 3.582 1.00 87.69 97 ALA A C 1
ATOM 734 O O . ALA A 1 97 ? 3.509 -7.617 2.741 1.00 87.69 97 ALA A O 1
ATOM 735 N N . VAL A 1 98 ? 2.852 -7.281 4.862 1.00 88.44 98 VAL A N 1
ATOM 736 C CA . VAL A 1 98 ? 4.199 -7.003 5.391 1.00 88.44 98 VAL A CA 1
ATOM 737 C C . VAL A 1 98 ? 5.098 -8.228 5.283 1.00 88.44 98 VAL A C 1
ATOM 739 O O . VAL A 1 98 ? 6.218 -8.107 4.799 1.00 88.44 98 VAL A O 1
ATOM 742 N N . LEU A 1 99 ? 4.626 -9.410 5.695 1.00 89.19 99 LEU A N 1
ATOM 743 C CA . LEU A 1 99 ? 5.417 -10.643 5.607 1.00 89.19 99 LEU A CA 1
ATOM 744 C C . LEU A 1 99 ? 5.823 -10.946 4.159 1.00 89.19 99 LEU A C 1
ATOM 746 O O . LEU A 1 99 ? 6.991 -11.223 3.890 1.00 89.19 99 LEU A O 1
ATOM 750 N N . ILE A 1 100 ? 4.885 -10.811 3.217 1.00 86.50 100 ILE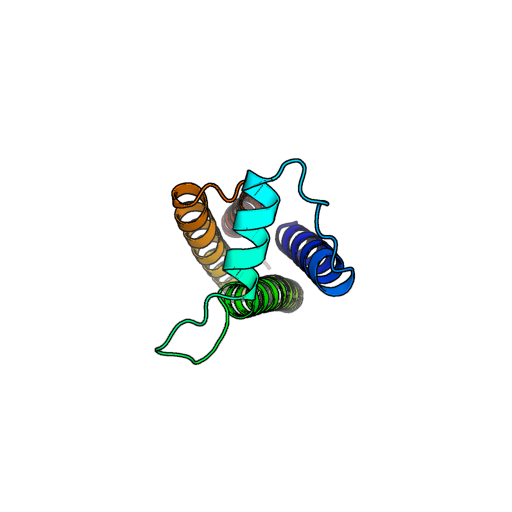 A N 1
ATOM 751 C CA . ILE A 1 100 ? 5.166 -10.961 1.784 1.00 86.50 100 ILE A CA 1
ATOM 752 C C . ILE A 1 100 ? 6.192 -9.916 1.338 1.00 86.50 100 ILE A C 1
ATOM 754 O O . ILE A 1 100 ? 7.190 -10.256 0.702 1.00 86.50 100 ILE A O 1
ATOM 758 N N . GLY A 1 101 ? 6.001 -8.649 1.697 1.00 82.50 101 GLY A N 1
ATOM 759 C CA . GLY A 1 101 ? 6.915 -7.588 1.297 1.00 82.50 101 GLY A CA 1
ATOM 760 C C . GLY A 1 101 ? 8.323 -7.739 1.879 1.00 82.50 101 GLY A C 1
ATOM 761 O O . GLY A 1 101 ? 9.286 -7.329 1.232 1.00 82.50 101 GLY A O 1
ATOM 762 N N . LEU A 1 102 ? 8.477 -8.311 3.079 1.00 84.25 102 LEU A N 1
ATOM 763 C CA . LEU A 1 102 ? 9.785 -8.568 3.696 1.00 84.25 102 LEU A CA 1
ATOM 764 C C . LEU A 1 102 ? 10.588 -9.609 2.910 1.00 84.25 102 LEU A C 1
ATOM 766 O O . LEU A 1 102 ? 11.800 -9.469 2.785 1.00 84.25 102 LEU A O 1
ATOM 770 N N . THR A 1 103 ? 9.921 -10.599 2.309 1.00 86.12 103 THR A N 1
ATOM 771 C CA . THR A 1 103 ? 10.589 -11.589 1.442 1.00 86.12 103 THR A CA 1
ATOM 772 C C . THR A 1 103 ? 11.089 -11.006 0.112 1.00 86.12 103 THR A C 1
ATOM 774 O O . THR A 1 103 ? 11.957 -11.599 -0.521 1.00 86.12 103 THR A O 1
ATOM 777 N N . HIS A 1 104 ? 10.607 -9.820 -0.283 1.00 76.75 104 HIS A N 1
ATOM 778 C CA . HIS A 1 104 ? 10.936 -9.165 -1.558 1.00 76.75 104 HIS A CA 1
ATOM 779 C C . HIS A 1 104 ? 11.663 -7.814 -1.391 1.00 76.75 104 HIS A C 1
ATOM 781 O O . HIS A 1 104 ? 11.758 -7.044 -2.342 1.00 76.75 104 HIS A O 1
ATOM 787 N N . TRP A 1 105 ? 12.196 -7.518 -0.197 1.00 69.56 105 TRP A N 1
ATOM 788 C CA . TRP A 1 105 ? 13.038 -6.339 0.088 1.00 69.56 105 TRP A CA 1
ATOM 789 C C . TRP A 1 105 ? 12.389 -4.961 -0.189 1.00 69.56 105 TRP A C 1
ATOM 791 O O . TRP A 1 105 ? 13.085 -3.960 -0.371 1.00 69.56 105 TRP A O 1
ATOM 801 N N . PHE A 1 106 ? 11.054 -4.861 -0.166 1.00 72.88 106 PHE A N 1
ATOM 802 C CA . PHE A 1 106 ? 10.325 -3.601 -0.389 1.00 72.88 106 PHE A CA 1
ATOM 803 C C . PHE A 1 106 ? 10.163 -2.773 0.897 1.00 72.88 106 PHE A C 1
ATOM 805 O O . PHE A 1 106 ? 9.066 -2.621 1.436 1.00 72.88 106 PHE A O 1
ATOM 812 N N . TRP A 1 107 ? 11.263 -2.208 1.399 1.00 75.88 107 TRP A N 1
ATOM 813 C CA . TRP A 1 107 ? 11.308 -1.573 2.725 1.00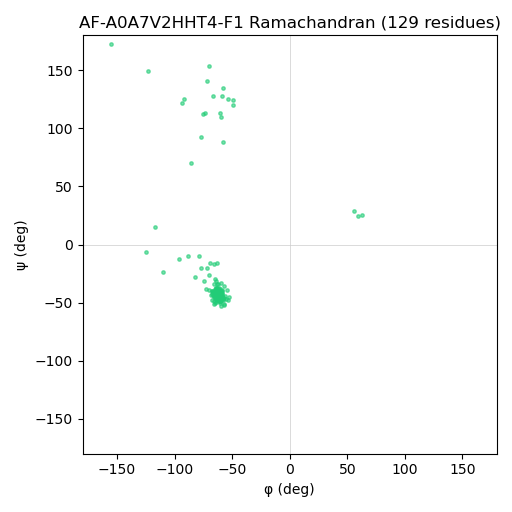 75.88 107 TRP A CA 1
ATOM 814 C C . TRP A 1 107 ? 10.353 -0.390 2.917 1.00 75.88 107 TRP A C 1
ATOM 816 O O . TRP A 1 107 ? 9.634 -0.349 3.912 1.00 75.88 107 TRP A O 1
ATOM 826 N N . ALA A 1 108 ? 10.320 0.567 1.986 1.00 76.31 108 ALA A N 1
ATOM 827 C CA . ALA A 1 108 ? 9.529 1.784 2.179 1.00 76.31 108 ALA A CA 1
ATOM 828 C C . ALA A 1 108 ? 8.010 1.509 2.255 1.00 76.31 108 ALA A C 1
ATOM 830 O O . ALA A 1 108 ? 7.404 1.925 3.244 1.00 76.31 108 ALA A O 1
ATOM 831 N N . PRO A 1 109 ? 7.379 0.762 1.321 1.00 74.62 109 PRO A N 1
ATOM 832 C CA . PRO A 1 109 ? 5.977 0.360 1.467 1.00 74.62 109 PRO A CA 1
ATOM 833 C C . PRO A 1 109 ? 5.729 -0.465 2.737 1.00 74.62 109 PRO A C 1
ATOM 835 O O . PRO A 1 109 ? 4.750 -0.216 3.439 1.00 74.62 109 PRO A O 1
ATOM 838 N N . ASN A 1 110 ? 6.641 -1.380 3.091 1.00 84.31 110 ASN A N 1
ATOM 839 C CA . ASN A 1 110 ? 6.498 -2.219 4.284 1.00 84.31 110 ASN A CA 1
ATOM 840 C C . ASN A 1 110 ? 6.410 -1.427 5.588 1.00 84.31 110 ASN A C 1
ATOM 842 O O . ASN A 1 110 ? 5.704 -1.859 6.493 1.00 84.31 110 ASN A O 1
ATOM 846 N N . LEU A 1 111 ? 7.078 -0.276 5.707 1.00 85.56 111 LEU A N 1
ATOM 847 C CA . LEU A 1 111 ? 6.969 0.564 6.906 1.00 85.56 111 LEU A CA 1
ATOM 848 C C . LEU A 1 111 ? 5.548 1.126 7.079 1.00 85.56 111 LEU A C 1
ATOM 850 O O . LEU A 1 111 ? 4.996 1.121 8.183 1.00 85.56 111 LEU A O 1
ATOM 854 N N . PHE A 1 112 ? 4.914 1.557 5.986 1.00 85.25 112 PHE A N 1
ATOM 855 C CA . PHE A 1 112 ? 3.526 2.026 6.020 1.00 85.25 112 PHE A CA 1
ATOM 856 C C . PHE A 1 112 ? 2.551 0.883 6.305 1.00 85.25 112 PHE A C 1
ATOM 858 O O . PHE A 1 112 ? 1.667 1.025 7.148 1.00 85.25 112 PHE A O 1
ATOM 865 N N . LEU A 1 113 ? 2.739 -0.270 5.662 1.00 85.81 113 LEU A N 1
ATOM 866 C CA . LEU A 1 113 ? 1.902 -1.445 5.908 1.00 85.81 113 LEU A CA 1
ATOM 867 C C . LEU A 1 113 ? 2.062 -1.971 7.340 1.00 85.81 113 LEU A C 1
ATOM 869 O O . LEU A 1 113 ? 1.072 -2.294 7.991 1.00 85.81 113 LEU A O 1
ATOM 873 N N . GLY A 1 114 ? 3.290 -1.991 7.859 1.00 86.50 114 GLY A N 1
ATOM 874 C CA . GLY A 1 114 ? 3.607 -2.406 9.223 1.00 86.50 114 GLY A CA 1
ATOM 875 C C . GLY A 1 114 ? 2.991 -1.481 10.260 1.00 86.50 114 GLY A C 1
ATOM 876 O O . GLY A 1 114 ? 2.327 -1.949 11.182 1.00 86.50 114 GLY A O 1
ATOM 877 N N . SER A 1 115 ? 3.126 -0.165 10.082 1.00 88.19 115 SER A N 1
ATOM 878 C CA . SER A 1 115 ? 2.482 0.808 10.975 1.00 88.19 115 SER A CA 1
ATOM 879 C C . SER A 1 115 ? 0.953 0.708 10.938 1.00 88.19 115 SER A C 1
ATOM 881 O O . SER A 1 115 ? 0.313 0.779 11.990 1.00 88.19 115 SER A O 1
ATOM 883 N N . ALA A 1 116 ? 0.358 0.465 9.765 1.00 87.25 116 ALA A N 1
ATOM 884 C CA . ALA A 1 116 ? -1.072 0.204 9.643 1.00 87.25 116 ALA A CA 1
ATOM 885 C C . ALA A 1 116 ? -1.482 -1.087 10.372 1.00 87.25 116 ALA A C 1
ATOM 887 O O . ALA A 1 116 ? -2.408 -1.050 11.183 1.00 87.25 116 ALA A O 1
ATOM 888 N N . ALA A 1 117 ? -0.771 -2.196 10.146 1.00 90.88 117 ALA A N 1
ATOM 889 C CA . ALA A 1 117 ? -1.033 -3.484 10.787 1.00 90.88 117 ALA A CA 1
ATOM 890 C C . ALA A 1 117 ? -0.956 -3.385 12.317 1.00 90.88 117 ALA A C 1
ATOM 892 O O . ALA A 1 117 ? -1.885 -3.805 13.005 1.00 90.88 117 ALA A O 1
ATOM 893 N N . VAL A 1 118 ? 0.096 -2.753 12.850 1.00 91.75 118 VAL A N 1
ATOM 894 C CA . VAL A 1 118 ? 0.267 -2.525 14.294 1.00 91.75 118 VAL A CA 1
ATOM 895 C C . VAL A 1 118 ? -0.863 -1.660 14.849 1.00 91.75 118 VAL A C 1
ATOM 897 O O . VAL A 1 118 ? -1.447 -1.999 15.876 1.00 91.75 118 VAL A O 1
ATOM 900 N N . ALA A 1 119 ? -1.224 -0.571 14.167 1.00 89.56 119 ALA A N 1
ATOM 901 C CA . ALA A 1 119 ? -2.291 0.311 14.626 1.00 89.56 119 ALA A CA 1
ATOM 902 C C . ALA A 1 119 ? -3.669 -0.374 14.628 1.00 89.56 119 ALA A C 1
ATOM 904 O O . ALA A 1 119 ? -4.461 -0.145 15.542 1.00 89.56 119 ALA A O 1
ATOM 905 N N . PHE A 1 120 ? -3.967 -1.213 13.631 1.00 88.94 120 PHE A N 1
ATOM 906 C CA . PHE A 1 120 ? -5.210 -1.985 13.595 1.00 88.94 120 PHE A CA 1
ATOM 907 C C . PHE A 1 120 ? -5.217 -3.123 14.619 1.00 88.94 120 PHE A C 1
ATOM 909 O O . PHE A 1 120 ? -6.237 -3.332 15.275 1.00 88.94 120 PHE A O 1
ATOM 916 N N . ALA A 1 121 ? -4.086 -3.803 14.824 1.00 89.88 121 ALA A N 1
ATOM 917 C CA . ALA A 1 121 ? -3.944 -4.813 15.867 1.00 89.88 121 ALA A CA 1
ATOM 918 C C . ALA A 1 121 ? -4.170 -4.197 17.254 1.00 89.88 121 ALA A C 1
ATOM 920 O O . ALA A 1 121 ? -5.002 -4.692 18.012 1.00 89.88 121 ALA A O 1
ATOM 921 N N . ALA A 1 122 ? -3.525 -3.065 17.551 1.00 88.00 122 ALA A N 1
ATOM 922 C CA . ALA A 1 122 ? -3.722 -2.334 18.800 1.00 88.00 122 ALA A CA 1
ATOM 923 C C . ALA A 1 122 ? -5.187 -1.907 18.992 1.00 88.00 122 ALA A C 1
ATOM 925 O O . ALA A 1 122 ? -5.756 -2.122 20.060 1.00 88.00 122 ALA A O 1
ATOM 926 N N . ALA A 1 123 ? -5.833 -1.379 17.945 1.00 84.00 123 ALA A N 1
ATOM 927 C CA . ALA A 1 123 ? -7.248 -1.011 17.993 1.00 84.00 123 ALA A CA 1
ATOM 928 C C . ALA A 1 123 ? -8.168 -2.219 18.251 1.00 84.00 123 ALA A C 1
ATOM 930 O O . ALA A 1 123 ? -9.171 -2.087 18.944 1.00 84.00 123 ALA A O 1
ATOM 931 N N . SER A 1 124 ? -7.814 -3.404 17.747 1.00 84.38 124 SER A N 1
ATOM 932 C CA . SER A 1 124 ? -8.603 -4.626 17.944 1.00 84.38 124 SER A CA 1
ATOM 933 C C . SER A 1 124 ? -8.542 -5.202 19.364 1.00 84.38 124 SER A C 1
ATOM 935 O O . SER A 1 124 ? -9.407 -5.999 19.747 1.00 84.38 124 SER A O 1
ATOM 937 N N . LEU A 1 125 ? -7.507 -4.819 20.116 1.00 84.75 125 LEU A N 1
ATOM 938 C CA . LEU A 1 125 ? -7.273 -5.199 21.508 1.00 84.75 125 LEU A CA 1
ATOM 939 C C . LEU A 1 125 ? -7.783 -4.135 22.487 1.00 84.75 125 LEU A C 1
ATOM 941 O O . LEU A 1 125 ? -7.874 -4.409 23.683 1.00 84.75 125 LEU A O 1
ATOM 945 N N . TRP A 1 126 ? -8.121 -2.936 21.999 1.00 78.62 126 TRP A N 1
ATOM 946 C CA . TRP A 1 126 ? -8.625 -1.866 22.846 1.00 78.62 126 TRP A CA 1
ATOM 947 C C . TRP A 1 126 ? -10.000 -2.247 23.414 1.00 78.62 126 TRP A C 1
ATOM 949 O O . TRP A 1 126 ? -10.898 -2.605 22.642 1.00 78.62 126 TRP A O 1
ATOM 959 N N . PRO A 1 127 ? -10.208 -2.169 24.741 1.00 62.09 127 PRO A N 1
ATOM 960 C CA . PRO A 1 127 ? -11.514 -2.406 25.331 1.00 62.09 127 PRO A CA 1
ATOM 961 C C . PRO A 1 127 ? -12.497 -1.378 24.773 1.00 62.09 127 PRO A C 1
ATOM 963 O O . PRO A 1 127 ? -12.364 -0.181 25.024 1.00 62.09 127 PRO A O 1
ATOM 966 N N . SER A 1 128 ? -13.481 -1.828 23.995 1.00 62.41 128 SER A N 1
ATOM 967 C CA . SER A 1 128 ? -14.631 -0.998 23.654 1.00 62.41 128 SER A CA 1
ATOM 968 C C . SER A 1 128 ? -15.282 -0.629 24.983 1.00 62.41 128 SER A C 1
ATOM 970 O O . SER A 1 128 ? -15.776 -1.518 25.681 1.00 62.41 128 SER A O 1
ATOM 972 N N . ALA A 1 129 ? -15.183 0.640 25.393 1.00 52.09 129 ALA A N 1
ATOM 973 C CA . ALA A 1 129 ? -15.901 1.119 26.564 1.00 52.09 129 ALA A CA 1
ATOM 974 C C . ALA A 1 129 ? -17.356 0.675 26.395 1.00 52.09 129 ALA A C 1
ATOM 976 O O . ALA A 1 129 ? -17.935 0.867 25.325 1.00 52.09 129 ALA A O 1
ATOM 977 N N . ARG A 1 130 ? -17.866 -0.047 27.397 1.00 47.69 130 ARG A N 1
ATOM 978 C CA . ARG A 1 130 ? -19.221 -0.595 27.400 1.00 47.69 130 ARG A CA 1
ATOM 979 C C . ARG A 1 130 ? -20.180 0.535 27.013 1.00 47.69 130 ARG A C 1
ATOM 981 O O . ARG A 1 130 ? -20.168 1.570 27.678 1.00 47.69 130 ARG A O 1
ATOM 988 N N . ALA A 1 131 ? -20.905 0.342 25.913 1.00 43.56 131 ALA A N 1
ATOM 989 C CA . ALA A 1 131 ? -22.120 1.097 25.639 1.00 43.56 131 ALA A CA 1
ATOM 990 C C . ALA A 1 131 ? -23.170 0.755 26.702 1.00 43.56 131 ALA A C 1
ATOM 992 O O . ALA A 1 131 ? -23.148 -0.408 27.179 1.00 43.56 131 ALA A O 1
#

Mean predicted aligned error: 6.07 Å

Solvent-accessible surface area (backbone atoms only — not comparable to full-atom values): 6915 Å² total; per-residue (Å²): 107,21,41,56,37,24,40,54,47,20,52,53,49,47,49,46,60,74,66,59,73,64,80,74,61,89,45,72,70,50,45,52,51,54,46,47,32,67,66,44,58,43,81,94,75,74,39,26,54,43,58,51,52,50,51,51,53,51,52,50,25,50,50,34,36,51,54,19,52,52,49,55,55,38,69,70,49,88,51,62,70,59,37,38,52,52,27,41,51,49,15,53,53,27,44,50,52,26,58,56,32,64,78,66,72,44,59,74,64,30,53,40,34,43,50,20,14,52,39,19,44,53,58,46,69,50,80,75,75,82,127

Nearest PDB structures (foldseek):
  8xje-assembly4_D  TM=5.017E-01  e=5.435E+00  Campylobacter jejuni

pLDDT: mean 86.02, std 8.66, range [43.56, 95.5]

Secondary structure (DSSP, 8-state):
-HHHHHHHHHHHHHHHHHHT-PPPPSSHHHHHHHHHHHH-EETTTTEEHHHHHHHHHHHHHHHHHHHHHHHHHHHT-S-HHHHHHHHHHHHHHHHHHHHHHHHTT-HHHHHHHHHHHHHHHHHHHS-----

Radius of gyration: 18.28 Å; Cα contacts (8 Å, |Δi|>4): 118; chains: 1; bounding box: 47×27×52 Å

Foldseek 3Di:
DLLVLLLVLLVVLVCCLVVVPDDDQPDVVSVVVVVQQVPPQDVVPRDGVVVVVSVVSNVSSVVSNVLSVVLVVLVPDPPPVSNLVSLVVLLVVLVVVLVVVVVVVVPPSSVSSVVSNVVSVVVNPDPPDDD

Sequence (131 aa):
MGAWALIVCSVLHMAGHVSGLRSQPRNEAEKQLYRSLDTYVIPEIGRTTREVMNGFSLTFAVFCSGSAWLAFLAARSSDGPLVRNATRALAVIFGAAVLIGLTHWFWAPNLFLGSAAVAFAAASLWPSARA